Protein AF-A0A2S2N5P5-F1 (afdb_monomer)

Solvent-accessible surface area (backbone atoms only — not comparable to full-atom values): 9567 Å² total; per-residue (Å²): 112,78,65,61,60,55,52,55,63,62,73,63,78,64,84,80,77,78,59,82,90,71,43,83,89,69,61,75,76,77,87,66,79,78,86,70,76,69,93,61,80,72,90,84,69,78,91,78,77,74,71,93,60,75,71,90,58,75,64,91,79,64,66,58,67,73,62,49,54,67,75,32,51,67,59,56,16,39,53,54,41,47,42,34,74,57,40,97,52,58,56,50,78,45,59,41,92,47,68,45,74,55,96,92,41,81,44,57,49,67,43,85,46,73,45,51,44,43,59,61,42,45,33,60,95,80,29,79,66,36,88,59,91,59,35,70,81,64,56,55,90,85,60,71,127

Organism: NCBI:txid1833763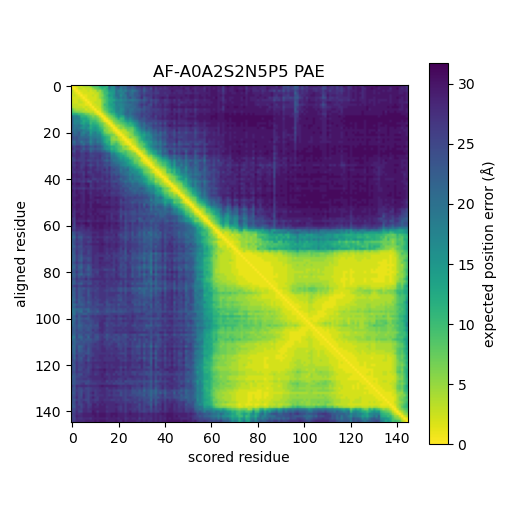

pLDDT: mean 71.92, std 23.3, range [34.62, 97.69]

Foldseek 3Di:
DVVVVVVVVVVVPDDPPPDPCPPPVPPDDPPPPPPCPPPDDPPPDPPPDPPPDPPPDPPPPPDPPVVVCVVCLLVVLLVVLCCLQPNPDQKDWDFACAWDADPNDIDGGRDIDIDGSNVVSQDCVVDPVSNDRDSVVSDDPVNPD

Structure (mmCIF, N/CA/C/O backbone):
data_AF-A0A2S2N5P5-F1
#
_entry.id   AF-A0A2S2N5P5-F1
#
loop_
_atom_site.group_PDB
_atom_site.id
_atom_site.type_symbol
_atom_site.label_atom_id
_atom_site.label_alt_id
_atom_site.label_comp_id
_atom_site.label_asym_id
_atom_site.label_entity_id
_atom_site.label_seq_id
_atom_site.pdbx_PDB_ins_code
_atom_site.Cartn_x
_atom_site.Cartn_y
_atom_site.Cartn_z
_atom_site.occupancy
_atom_site.B_iso_or_equiv
_atom_site.auth_seq_id
_atom_site.auth_comp_id
_atom_site.auth_asym_id
_atom_site.auth_atom_id
_atom_site.pdbx_PDB_model_num
ATOM 1 N N . VAL A 1 1 ? -17.664 25.303 4.246 1.00 48.84 1 VAL A N 1
ATOM 2 C CA . VAL A 1 1 ? -16.790 25.234 5.445 1.00 48.84 1 VAL A CA 1
ATOM 3 C C . VAL A 1 1 ? -15.996 26.524 5.661 1.00 48.84 1 VAL A C 1
ATOM 5 O O . VAL A 1 1 ? -16.231 27.179 6.662 1.00 48.84 1 VAL A O 1
ATOM 8 N N . GLN A 1 2 ? -15.157 26.981 4.718 1.00 34.62 2 GLN A N 1
ATOM 9 C CA . GLN A 1 2 ? -14.393 28.240 4.881 1.00 34.62 2 GLN A CA 1
ATOM 10 C C . GLN A 1 2 ? -15.242 29.529 4.923 1.00 34.62 2 GLN A C 1
ATOM 12 O O . GLN A 1 2 ? -14.814 30.522 5.502 1.00 34.62 2 GLN A O 1
ATOM 17 N N . ARG A 1 3 ? -16.449 29.528 4.335 1.00 46.09 3 ARG A N 1
ATOM 18 C CA . ARG A 1 3 ? -17.384 30.669 4.400 1.00 46.09 3 ARG A CA 1
ATOM 19 C C . ARG A 1 3 ? -18.045 30.816 5.776 1.00 46.09 3 ARG A C 1
ATOM 21 O O . ARG A 1 3 ? -18.055 31.916 6.308 1.00 46.09 3 ARG A O 1
ATOM 28 N N . ALA A 1 4 ? -18.478 29.700 6.368 1.00 43.66 4 ALA A N 1
ATOM 29 C CA . ALA A 1 4 ? -19.117 29.668 7.687 1.00 43.66 4 ALA A CA 1
ATOM 30 C C . ALA A 1 4 ? -18.172 30.161 8.799 1.00 43.66 4 ALA A C 1
ATOM 32 O O . ALA A 1 4 ? -18.563 30.966 9.633 1.00 43.66 4 ALA A O 1
ATOM 33 N N . LEU A 1 5 ? -16.888 29.788 8.731 1.00 43.84 5 LEU A N 1
ATOM 34 C CA . LEU A 1 5 ? -15.867 30.249 9.681 1.00 43.84 5 LEU A CA 1
ATOM 35 C C . LEU A 1 5 ? -15.615 31.769 9.603 1.00 43.84 5 LEU A C 1
ATOM 37 O O . LEU A 1 5 ? -15.224 32.394 10.583 1.00 43.84 5 LEU A O 1
ATOM 41 N N . ARG A 1 6 ? -15.835 32.383 8.434 1.00 50.59 6 ARG A N 1
ATOM 42 C CA . ARG A 1 6 ? -15.615 33.822 8.213 1.00 50.59 6 ARG A CA 1
ATOM 43 C C . ARG A 1 6 ? -16.770 34.685 8.717 1.00 50.59 6 ARG A C 1
ATOM 45 O O . ARG A 1 6 ? -16.544 35.841 9.059 1.00 50.59 6 ARG A O 1
ATOM 52 N N . GLU A 1 7 ? -17.981 34.136 8.741 1.00 51.69 7 GLU A N 1
ATOM 53 C CA . GLU A 1 7 ? -19.181 34.813 9.243 1.00 51.69 7 GLU A CA 1
ATOM 54 C C . GLU A 1 7 ? -19.209 34.825 10.778 1.00 51.69 7 GLU A C 1
ATOM 56 O O . GLU A 1 7 ? -19.474 35.876 11.362 1.00 51.69 7 GLU A O 1
ATOM 6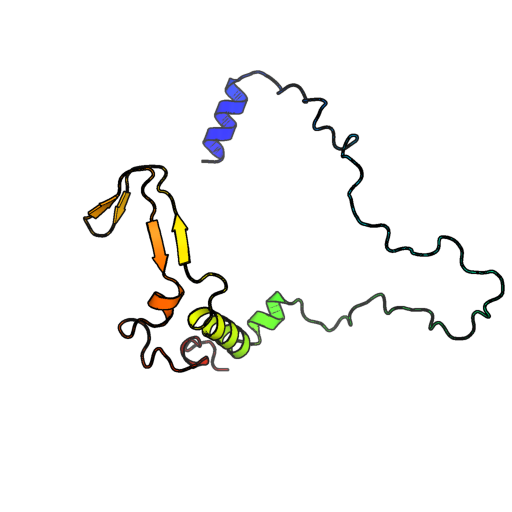1 N N . GLU A 1 8 ? -18.795 33.732 11.432 1.00 47.91 8 GLU A N 1
ATOM 62 C CA . GLU A 1 8 ? -18.653 33.690 12.898 1.00 47.91 8 GLU A CA 1
ATOM 63 C C . GLU A 1 8 ? -17.610 34.689 13.423 1.00 47.91 8 GLU A C 1
ATOM 65 O O . GLU A 1 8 ? -17.849 35.381 14.413 1.00 47.91 8 GLU A O 1
ATOM 70 N N . LEU A 1 9 ? -16.487 34.855 12.714 1.00 49.44 9 LEU A N 1
ATOM 71 C CA . LEU A 1 9 ? -15.441 35.821 13.079 1.00 49.44 9 LEU A CA 1
ATOM 72 C C . LEU A 1 9 ? -15.883 37.288 12.929 1.00 49.44 9 LEU A C 1
ATOM 74 O O . LEU A 1 9 ? -15.322 38.164 13.582 1.00 49.44 9 LEU A O 1
ATOM 78 N N . ARG A 1 10 ? -16.890 37.571 12.090 1.00 51.34 10 ARG A N 1
ATOM 79 C CA . ARG A 1 10 ? -17.446 38.925 11.906 1.00 51.34 10 ARG A CA 1
ATOM 80 C C . ARG A 1 10 ? -18.495 39.269 12.964 1.00 51.34 10 ARG A C 1
ATOM 82 O O . ARG A 1 10 ? -18.595 40.429 13.350 1.00 51.34 10 ARG A O 1
ATOM 89 N N . ALA A 1 11 ? -19.243 38.270 13.433 1.00 48.81 11 ALA A N 1
ATOM 90 C CA . ALA A 1 11 ? -20.250 38.421 14.483 1.00 48.81 11 ALA A CA 1
ATOM 91 C C . ALA A 1 11 ? -19.633 38.621 15.880 1.00 48.81 11 ALA A C 1
ATOM 93 O O . ALA A 1 11 ? -20.251 39.241 16.740 1.00 48.81 11 ALA A O 1
ATOM 94 N N . ALA A 1 12 ? -18.403 38.143 16.098 1.00 48.06 12 ALA A N 1
ATOM 95 C CA . ALA A 1 12 ? -17.737 38.181 17.401 1.00 48.06 12 ALA A CA 1
ATOM 96 C C . ALA A 1 12 ? -17.109 39.538 17.785 1.00 48.06 12 ALA A C 1
ATOM 98 O O . ALA A 1 12 ? -16.592 39.655 18.893 1.00 48.06 12 ALA A O 1
ATOM 99 N N . GLY A 1 13 ? -17.148 40.558 16.914 1.00 46.59 13 GLY A N 1
ATOM 100 C CA . GLY A 1 13 ? -16.882 41.961 17.278 1.00 46.59 13 GLY A CA 1
ATOM 101 C C . GLY A 1 13 ? -15.581 42.251 18.045 1.00 46.59 13 GLY A C 1
ATOM 102 O O . GLY A 1 13 ? -15.531 43.227 18.789 1.00 46.59 13 GLY A O 1
ATOM 103 N N . GLY A 1 14 ? -14.540 41.428 17.904 1.00 35.12 14 GLY A N 1
ATOM 104 C CA . GLY A 1 14 ? -13.334 41.541 18.718 1.00 35.12 14 GLY A CA 1
ATOM 105 C C . GLY A 1 14 ? -12.101 41.042 17.983 1.00 35.12 14 GLY A C 1
ATOM 106 O O . GLY A 1 14 ? -12.005 39.866 17.640 1.00 35.12 14 GLY A O 1
ATOM 107 N N . ASP A 1 15 ? -11.149 41.948 17.767 1.00 45.19 15 ASP A N 1
ATOM 108 C CA . ASP A 1 15 ? -9.789 41.612 17.354 1.00 45.19 15 ASP A CA 1
ATOM 109 C C . ASP A 1 15 ? -9.173 40.676 18.413 1.00 45.19 15 ASP A C 1
ATOM 111 O O . ASP A 1 15 ? -9.117 41.050 19.594 1.00 45.19 15 ASP A O 1
ATOM 115 N N . PRO A 1 16 ? -8.717 39.461 18.061 1.00 47.03 16 PRO A N 1
ATOM 116 C CA . PRO A 1 16 ? -8.064 38.596 19.027 1.00 47.03 16 PRO A CA 1
ATOM 117 C C . PRO A 1 16 ? -6.739 39.248 19.431 1.00 47.03 16 PRO A C 1
ATOM 119 O O . PRO A 1 16 ? -5.802 39.342 18.636 1.00 47.03 16 PRO A O 1
ATOM 122 N N . LYS A 1 17 ? -6.674 39.735 20.677 1.00 46.53 17 LYS A N 1
ATOM 123 C CA . LYS A 1 17 ? -5.459 40.283 21.289 1.00 46.53 17 LYS A CA 1
ATOM 124 C C . LYS A 1 17 ? -4.280 39.351 20.999 1.00 46.53 17 LYS A C 1
ATOM 126 O O . LYS A 1 17 ? -4.295 38.181 21.372 1.00 46.53 17 LYS A O 1
ATOM 131 N N . ARG A 1 18 ? -3.272 39.905 20.320 1.00 43.59 18 ARG A N 1
ATOM 132 C CA . ARG A 1 18 ? -1.991 39.267 20.002 1.00 43.59 18 ARG A CA 1
ATOM 133 C C . ARG A 1 18 ? -1.383 38.695 21.280 1.00 43.59 18 ARG A C 1
ATOM 135 O O . ARG A 1 18 ? -1.029 39.451 22.181 1.00 43.59 18 ARG A O 1
ATOM 142 N N . ASP A 1 19 ? -1.274 37.377 21.347 1.00 45.41 19 ASP A N 1
ATOM 143 C CA . ASP A 1 19 ? -0.646 36.690 22.468 1.00 45.41 19 ASP A CA 1
ATOM 144 C C . ASP A 1 19 ? 0.879 36.941 22.406 1.00 45.41 19 ASP A C 1
ATOM 146 O O . ASP A 1 19 ? 1.520 36.530 21.432 1.00 45.41 19 ASP A O 1
ATOM 150 N N . PRO A 1 20 ? 1.494 37.645 23.380 1.00 47.59 20 PRO A N 1
ATOM 151 C CA . PRO A 1 20 ? 2.901 38.065 23.311 1.00 47.59 20 PRO A CA 1
ATOM 152 C C . PRO A 1 20 ? 3.899 36.896 23.271 1.00 47.59 20 PRO A C 1
ATOM 154 O O . PRO A 1 20 ? 5.074 37.091 22.962 1.00 47.59 20 PRO A O 1
ATOM 157 N N . LYS A 1 21 ? 3.442 35.669 23.545 1.00 46.47 21 LYS A N 1
ATOM 158 C CA . LYS A 1 21 ? 4.246 34.443 23.451 1.00 46.47 21 LYS A CA 1
ATOM 159 C C . LYS A 1 21 ? 4.451 33.934 22.019 1.00 46.47 21 LYS A C 1
ATOM 161 O O . LYS A 1 21 ? 5.302 33.077 21.823 1.00 46.47 21 LYS A O 1
ATOM 166 N N . ASN A 1 22 ? 3.706 34.451 21.039 1.00 44.03 22 ASN A N 1
ATOM 167 C CA . ASN A 1 22 ? 3.748 34.003 19.640 1.00 44.03 22 ASN A CA 1
ATOM 168 C C . ASN A 1 22 ? 4.226 35.099 18.666 1.00 44.03 22 ASN A C 1
ATOM 170 O O . ASN A 1 22 ? 3.989 35.012 17.459 1.00 44.03 22 ASN A O 1
ATOM 174 N N . ASP A 1 23 ? 4.887 36.147 19.171 1.00 48.72 23 ASP A N 1
ATOM 175 C CA . ASP A 1 23 ? 5.509 37.162 18.318 1.00 48.72 23 ASP A CA 1
ATOM 176 C C . ASP A 1 23 ? 6.698 36.530 17.560 1.00 48.72 23 ASP A C 1
ATOM 178 O O . ASP A 1 23 ? 7.601 35.992 18.207 1.00 48.72 23 ASP A O 1
ATOM 182 N N . PRO A 1 24 ? 6.751 36.585 16.213 1.00 46.34 24 PRO A N 1
ATOM 183 C CA . PRO A 1 24 ? 7.865 36.041 15.430 1.00 46.34 24 PRO A CA 1
ATOM 184 C C . PRO A 1 24 ? 9.232 36.636 15.803 1.00 46.34 24 PRO A C 1
ATOM 186 O O . PRO A 1 24 ? 10.260 36.057 15.460 1.00 46.34 24 PRO A O 1
ATOM 189 N N . LYS A 1 25 ? 9.266 37.761 16.530 1.00 46.69 25 LYS A N 1
ATOM 190 C CA . LYS A 1 25 ? 10.498 38.347 17.082 1.00 46.69 25 LYS A CA 1
ATOM 191 C C . LYS A 1 25 ? 11.053 37.611 18.310 1.00 46.69 25 LYS A C 1
ATOM 193 O O . LYS A 1 25 ? 12.211 37.821 18.647 1.00 46.69 25 LYS A O 1
ATOM 198 N N . ASN A 1 26 ? 10.251 36.762 18.954 1.00 43.22 26 ASN A N 1
ATOM 199 C CA . ASN A 1 26 ? 10.600 35.997 20.157 1.00 43.22 26 ASN A CA 1
ATOM 200 C C . ASN A 1 26 ? 10.791 34.495 19.884 1.00 43.22 26 ASN A C 1
ATOM 202 O O . ASN A 1 26 ? 10.807 33.696 20.822 1.00 43.22 26 ASN A O 1
ATOM 206 N N . ALA A 1 27 ? 10.943 34.088 18.619 1.00 43.91 27 ALA A N 1
ATOM 207 C CA . ALA A 1 27 ? 11.249 32.701 18.292 1.00 43.91 27 ALA A CA 1
ATOM 208 C C . ALA A 1 27 ? 12.572 32.281 18.974 1.00 43.91 27 ALA A C 1
ATOM 210 O O . ALA A 1 27 ? 13.599 32.930 18.748 1.00 43.91 27 ALA A O 1
ATOM 211 N N . PRO A 1 28 ? 12.581 31.219 19.807 1.00 42.12 28 PRO A N 1
ATOM 212 C CA . PRO A 1 28 ? 13.818 30.702 20.368 1.00 42.12 28 PRO A CA 1
ATOM 213 C C . PRO A 1 28 ? 14.718 30.275 19.211 1.00 42.12 28 PRO A C 1
ATOM 215 O O . PRO A 1 28 ? 14.281 29.563 18.306 1.00 42.12 28 PRO A O 1
ATOM 218 N N . ASN A 1 29 ? 15.949 30.787 19.250 1.00 45.56 29 ASN A N 1
ATOM 219 C CA . ASN A 1 29 ? 17.023 30.587 18.286 1.00 45.56 29 ASN A CA 1
ATOM 220 C C . ASN A 1 29 ? 16.916 29.199 17.636 1.00 45.56 29 ASN A C 1
ATOM 222 O O . ASN A 1 29 ? 17.020 28.185 18.330 1.00 45.56 29 ASN A O 1
ATOM 226 N N . SER A 1 30 ? 16.638 29.161 16.329 1.00 46.81 30 SER A N 1
ATOM 227 C CA . SER A 1 30 ? 16.509 27.924 15.565 1.00 46.81 30 SER A CA 1
ATOM 228 C C . SER A 1 30 ? 17.729 27.063 15.856 1.00 46.81 30 SER A C 1
ATOM 230 O O . SER A 1 30 ? 18.847 27.463 15.529 1.00 46.81 30 SER A O 1
ATOM 232 N N . GLY A 1 31 ? 17.513 25.918 16.504 1.00 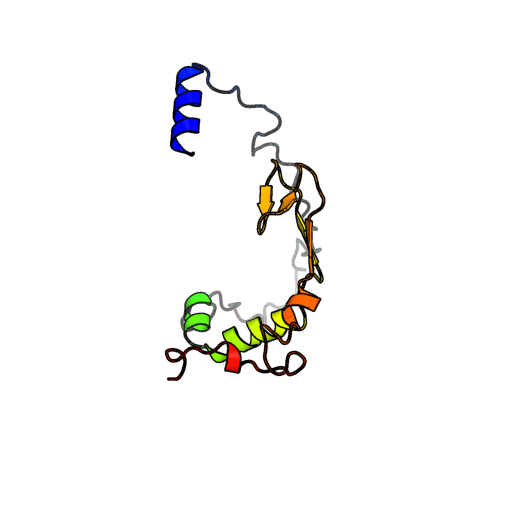38.47 31 GLY A N 1
ATOM 233 C CA . GLY A 1 31 ? 18.534 24.941 16.863 1.00 38.47 31 GLY A CA 1
ATOM 234 C C . GLY A 1 31 ? 19.102 24.235 15.638 1.00 38.47 31 GLY A C 1
ATOM 235 O O . GLY A 1 31 ? 19.096 23.014 15.580 1.00 38.47 31 GLY A O 1
ATOM 236 N N . VAL A 1 32 ? 19.555 25.001 14.648 1.00 47.00 32 VAL A N 1
ATOM 237 C CA . VAL A 1 32 ? 20.453 24.539 13.603 1.00 47.00 32 VAL A CA 1
ATOM 238 C C . VAL A 1 32 ? 21.808 24.411 14.295 1.00 47.00 32 VAL A C 1
ATOM 240 O O . VAL A 1 32 ? 22.336 25.427 14.760 1.00 47.00 32 VAL A O 1
ATOM 243 N N . PRO A 1 33 ? 22.368 23.198 14.446 1.00 37.72 33 PRO A N 1
ATOM 244 C CA . PRO A 1 33 ? 23.731 23.059 14.930 1.00 37.72 33 PRO A CA 1
ATOM 245 C C . PRO A 1 33 ? 24.650 23.978 14.122 1.00 37.72 33 PRO A C 1
ATOM 247 O O . PRO A 1 33 ? 24.527 24.100 12.909 1.00 37.72 33 PRO A O 1
ATOM 250 N N . ASN A 1 34 ? 25.559 24.688 14.775 1.00 48.00 34 ASN A N 1
ATOM 251 C CA . ASN A 1 34 ? 26.602 25.395 14.049 1.00 48.00 34 ASN A CA 1
ATOM 252 C C . ASN A 1 34 ? 27.635 24.334 13.642 1.00 48.00 34 ASN A C 1
ATOM 254 O O . ASN A 1 34 ? 28.381 23.880 14.505 1.00 48.00 34 ASN A O 1
ATOM 258 N N . TRP A 1 35 ? 27.663 23.913 12.369 1.00 35.62 35 TRP A N 1
ATOM 259 C CA . TRP A 1 35 ? 28.553 22.860 11.824 1.00 35.62 35 TRP A CA 1
ATOM 260 C C . TRP A 1 35 ? 30.055 23.219 11.837 1.00 35.62 35 TRP A C 1
ATOM 262 O O . TRP A 1 35 ? 30.827 22.740 11.015 1.00 35.62 35 TRP A O 1
ATOM 272 N N . GLY A 1 36 ? 30.500 24.063 12.769 1.00 43.62 36 GLY A N 1
ATOM 273 C CA . GLY A 1 36 ? 31.911 24.376 12.950 1.00 43.62 36 GLY A CA 1
ATOM 274 C C . GLY A 1 36 ? 32.545 25.030 11.727 1.00 43.62 36 GLY A C 1
ATOM 275 O O . GLY A 1 36 ? 33.738 24.846 11.519 1.00 43.62 36 GLY A O 1
ATOM 276 N N . VAL A 1 37 ? 31.783 25.790 10.925 1.00 48.72 37 VAL A N 1
ATOM 277 C CA . VAL A 1 37 ? 32.384 26.594 9.854 1.00 48.72 37 VAL A CA 1
ATOM 278 C C . VAL A 1 37 ? 33.325 27.595 10.531 1.00 48.72 37 VAL A C 1
ATOM 280 O O . VAL A 1 37 ? 32.852 28.430 11.316 1.00 48.72 37 VAL A O 1
ATOM 283 N N . PRO A 1 38 ? 34.649 27.505 10.316 1.00 48.44 38 PRO A N 1
ATOM 284 C CA . PRO A 1 38 ? 35.583 28.390 10.986 1.00 48.44 38 PRO A CA 1
ATOM 285 C C . PRO A 1 38 ? 35.276 29.829 10.564 1.00 48.44 38 PRO A C 1
ATOM 287 O O . PRO A 1 38 ? 35.266 30.159 9.381 1.00 48.44 38 PRO A O 1
ATOM 290 N N . LYS A 1 39 ? 35.008 30.706 11.541 1.00 52.28 39 LYS A N 1
ATOM 291 C CA . LYS A 1 39 ? 34.683 32.125 11.291 1.00 52.28 39 LYS A CA 1
ATOM 292 C C . LYS A 1 39 ? 35.858 32.923 10.706 1.00 52.28 39 LYS A C 1
ATOM 294 O O . LYS A 1 39 ? 35.666 34.058 10.284 1.00 52.28 39 LYS A O 1
ATOM 299 N N . ARG A 1 40 ? 37.066 32.352 10.703 1.00 46.78 40 ARG A N 1
ATOM 300 C CA . ARG A 1 40 ? 38.280 32.929 10.122 1.00 46.78 40 ARG A CA 1
ATOM 301 C C . ARG A 1 40 ? 38.934 31.904 9.212 1.00 46.78 40 ARG A C 1
ATOM 303 O O . ARG A 1 40 ? 39.274 30.811 9.657 1.00 46.78 40 ARG A O 1
ATOM 310 N N . VAL A 1 41 ? 39.131 32.296 7.959 1.00 51.91 41 VAL A N 1
ATOM 311 C CA . VAL A 1 41 ? 40.097 31.645 7.075 1.00 51.91 41 VAL A CA 1
ATOM 312 C C . VAL A 1 41 ? 41.486 31.914 7.674 1.00 51.91 41 VAL A C 1
ATOM 314 O O . VAL A 1 41 ? 41.751 33.067 8.025 1.00 51.91 41 VAL A O 1
ATOM 317 N N . PRO A 1 42 ? 42.346 30.902 7.876 1.00 49.94 42 PRO A N 1
ATOM 318 C CA . PRO A 1 42 ? 43.703 31.137 8.355 1.00 49.94 42 PRO A CA 1
ATOM 319 C C . PRO A 1 42 ? 44.457 32.029 7.358 1.00 49.94 42 PRO A C 1
ATOM 321 O O . PRO A 1 42 ? 44.481 31.752 6.158 1.00 49.94 42 PRO A O 1
ATOM 324 N N . GLU A 1 43 ? 45.032 33.128 7.849 1.00 47.75 43 GLU A N 1
ATOM 325 C CA . GLU A 1 43 ? 45.846 34.036 7.038 1.00 47.75 43 GLU A CA 1
ATOM 326 C C . GLU A 1 43 ? 47.097 33.290 6.556 1.00 47.75 43 GLU A C 1
ATOM 328 O O . GLU A 1 43 ? 47.877 32.793 7.366 1.00 47.75 43 GLU A O 1
ATOM 333 N N . GLY A 1 44 ? 47.262 33.181 5.234 1.00 51.91 44 GLY A N 1
ATOM 334 C CA . GLY A 1 44 ? 48.445 32.576 4.612 1.00 51.91 44 GLY A CA 1
ATOM 335 C C . GLY A 1 44 ? 48.193 31.366 3.712 1.00 51.91 44 GLY A C 1
ATOM 336 O O . GLY A 1 44 ? 49.156 30.830 3.174 1.00 51.91 44 GLY A O 1
ATOM 337 N N . VAL A 1 45 ? 46.944 30.935 3.497 1.00 49.69 45 VAL A N 1
ATOM 338 C CA . VAL A 1 45 ? 46.659 29.925 2.461 1.00 49.69 45 VAL A CA 1
ATOM 339 C C . VAL A 1 45 ? 46.677 30.610 1.087 1.00 49.69 45 VAL A C 1
ATOM 341 O O . VAL A 1 45 ? 45.888 31.537 0.880 1.00 49.69 45 VAL A O 1
ATOM 344 N N . PRO A 1 46 ? 47.549 30.205 0.144 1.00 46.59 46 PRO A N 1
ATOM 345 C CA . PRO A 1 46 ? 47.534 30.748 -1.209 1.00 46.59 46 PRO A CA 1
ATOM 346 C C . PRO A 1 46 ? 46.173 30.474 -1.857 1.00 46.59 46 PRO A C 1
ATOM 348 O O . PRO A 1 46 ? 45.714 29.334 -1.890 1.00 46.59 46 PRO A O 1
ATOM 351 N N . ASN A 1 47 ? 45.528 31.518 -2.382 1.00 45.97 47 ASN A N 1
ATOM 352 C CA . ASN A 1 47 ? 44.262 31.448 -3.125 1.00 45.97 47 ASN A CA 1
ATOM 353 C C . ASN A 1 47 ? 44.465 30.861 -4.539 1.00 45.97 47 ASN A C 1
ATOM 355 O O . ASN A 1 47 ? 43.921 31.355 -5.523 1.00 45.97 47 ASN A O 1
ATOM 359 N N . GLU A 1 48 ? 45.279 29.819 -4.664 1.00 49.94 48 GLU A N 1
ATOM 360 C CA . GLU A 1 48 ? 45.545 29.167 -5.938 1.00 49.94 48 GLU A CA 1
ATOM 361 C C . GLU A 1 48 ? 44.741 27.874 -6.009 1.00 49.94 48 GLU A C 1
ATOM 363 O O . GLU A 1 48 ? 45.113 26.845 -5.454 1.00 49.94 48 GLU A O 1
ATOM 368 N N . GLY A 1 49 ? 43.593 27.948 -6.686 1.00 47.56 49 GLY A N 1
ATOM 369 C CA . GLY A 1 49 ? 42.893 26.753 -7.155 1.00 47.56 49 GLY A CA 1
ATOM 370 C C . GLY A 1 49 ? 41.500 26.492 -6.592 1.00 47.56 49 GLY A C 1
ATOM 371 O O . GLY A 1 49 ? 40.968 25.417 -6.852 1.00 47.56 49 GLY A O 1
ATOM 372 N N . VAL A 1 50 ? 40.853 27.435 -5.896 1.00 44.88 50 VAL A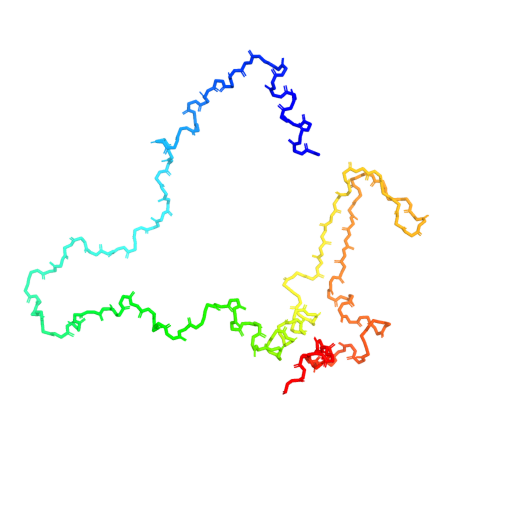 N 1
ATOM 373 C CA . VAL A 1 50 ? 39.388 27.359 -5.764 1.00 44.88 50 VAL A CA 1
ATOM 374 C C . VAL A 1 50 ? 38.803 27.887 -7.075 1.00 44.88 50 VAL A C 1
ATOM 376 O O . VAL A 1 50 ? 38.900 29.092 -7.318 1.00 44.88 50 VAL A O 1
ATOM 379 N N . PRO A 1 51 ? 38.234 27.043 -7.958 1.00 48.31 51 PRO A N 1
ATOM 380 C CA . PRO A 1 51 ? 37.534 27.551 -9.126 1.00 48.31 51 PRO A CA 1
ATOM 381 C C . PRO A 1 51 ? 36.461 28.529 -8.641 1.00 48.31 51 PRO A C 1
ATOM 383 O O . PRO A 1 51 ? 35.579 28.172 -7.857 1.00 48.31 51 PRO A O 1
ATOM 386 N N . ASN A 1 52 ? 36.589 29.790 -9.059 1.00 42.84 52 ASN A N 1
ATOM 387 C CA . ASN A 1 52 ? 35.631 30.850 -8.777 1.00 42.84 52 ASN A CA 1
ATOM 388 C C . ASN A 1 52 ? 34.282 30.465 -9.385 1.00 42.84 52 ASN A C 1
ATOM 390 O O . ASN A 1 52 ? 34.000 30.738 -10.548 1.00 42.84 52 ASN A O 1
ATOM 394 N N . GLY A 1 53 ? 33.464 29.792 -8.588 1.00 46.81 53 GLY A N 1
ATOM 395 C CA . GLY A 1 53 ? 32.161 29.313 -8.998 1.00 46.81 53 GLY A CA 1
ATOM 396 C C . GLY A 1 53 ? 31.951 27.878 -8.562 1.00 46.81 53 GLY A C 1
ATOM 397 O O . GLY A 1 53 ? 32.107 26.952 -9.349 1.00 46.81 53 GLY A O 1
ATOM 398 N N . VAL A 1 54 ? 31.411 27.701 -7.354 1.00 47.69 54 VAL A N 1
ATOM 399 C CA . VAL A 1 54 ? 30.308 26.739 -7.264 1.00 47.69 54 VAL A CA 1
ATOM 400 C C . VAL A 1 54 ? 29.339 27.169 -8.368 1.00 47.69 54 VAL A C 1
ATOM 402 O O . VAL A 1 54 ? 28.942 28.342 -8.348 1.00 47.69 54 VAL A O 1
ATOM 405 N N . PRO A 1 55 ? 29.016 26.330 -9.368 1.00 46.38 55 PRO A N 1
ATOM 406 C CA . PRO A 1 55 ? 28.034 26.711 -10.365 1.00 46.38 55 PRO A CA 1
ATOM 407 C C . PRO A 1 55 ? 26.750 27.074 -9.616 1.00 46.38 55 PRO A C 1
ATOM 409 O O . PRO A 1 55 ? 26.049 26.217 -9.089 1.00 46.38 55 PRO A O 1
ATOM 412 N N . LYS A 1 56 ? 26.462 28.380 -9.518 1.00 52.16 56 LYS A N 1
ATOM 413 C CA . LYS A 1 56 ? 25.261 28.918 -8.856 1.00 52.16 56 LYS A CA 1
ATOM 414 C C . LYS A 1 56 ? 23.978 28.500 -9.574 1.00 52.16 56 LYS A C 1
ATOM 416 O O . LYS A 1 56 ? 22.886 28.720 -9.063 1.00 52.16 56 LYS A O 1
ATOM 421 N N . ARG A 1 57 ? 24.111 27.916 -10.763 1.00 48.31 57 ARG A N 1
ATOM 422 C CA . ARG A 1 57 ? 23.034 27.343 -11.548 1.00 48.31 57 ARG A CA 1
ATOM 423 C C . ARG A 1 57 ? 23.231 25.839 -11.623 1.00 48.31 57 ARG A C 1
ATOM 425 O O . ARG A 1 57 ? 24.179 25.360 -12.240 1.00 48.31 57 ARG A O 1
ATOM 432 N N . VAL A 1 58 ? 22.272 25.115 -11.047 1.00 54.78 58 VAL A N 1
ATOM 433 C CA . VAL A 1 58 ? 21.850 23.828 -11.610 1.00 54.78 58 VAL A CA 1
ATOM 434 C C . VAL A 1 58 ? 21.679 24.066 -13.118 1.00 54.78 58 VAL A C 1
ATOM 436 O O . VAL A 1 58 ? 21.089 25.093 -13.465 1.00 54.78 58 VAL A O 1
ATOM 439 N N . PRO A 1 59 ? 22.247 23.233 -14.009 1.00 53.88 59 PRO A N 1
ATOM 440 C CA . PRO A 1 59 ? 22.182 23.477 -15.446 1.00 53.88 59 PRO A CA 1
ATOM 441 C C . PRO A 1 59 ? 20.746 23.816 -15.863 1.00 53.88 59 PRO A C 1
ATOM 443 O O . PRO A 1 59 ? 19.823 23.073 -15.539 1.00 53.88 59 PRO A O 1
ATOM 446 N N . GLU A 1 60 ? 20.573 24.939 -16.573 1.00 50.16 60 GLU A N 1
ATOM 447 C CA . GLU A 1 60 ? 19.282 25.517 -17.014 1.00 50.16 60 GLU A CA 1
ATOM 448 C C . GLU A 1 60 ? 18.405 24.520 -17.804 1.00 50.16 60 GLU A C 1
ATOM 450 O O . GLU A 1 60 ? 17.225 24.754 -18.033 1.00 50.16 60 GLU A O 1
ATOM 455 N N . ALA A 1 61 ? 18.986 23.394 -18.227 1.00 56.06 61 ALA A N 1
ATOM 456 C CA . ALA A 1 61 ? 18.330 22.316 -18.957 1.00 56.06 61 ALA A CA 1
ATOM 457 C C . ALA A 1 61 ? 17.690 21.236 -18.060 1.00 56.06 61 ALA A C 1
ATOM 459 O O . ALA A 1 61 ? 17.075 20.302 -18.578 1.00 56.06 61 ALA A O 1
ATOM 460 N N . ALA A 1 62 ? 17.822 21.320 -16.732 1.00 65.19 62 ALA A N 1
ATOM 461 C CA . ALA A 1 62 ? 17.109 20.423 -15.833 1.00 65.19 62 ALA A CA 1
ATOM 462 C C . ALA A 1 62 ? 15.628 20.817 -15.821 1.00 65.19 62 ALA A C 1
ATOM 464 O O . ALA A 1 62 ? 15.227 21.742 -15.114 1.00 65.19 62 ALA A O 1
ATOM 465 N N . ARG A 1 63 ? 14.813 20.115 -16.622 1.00 65.75 63 ARG A N 1
ATOM 466 C CA . ARG A 1 63 ? 13.352 20.235 -16.546 1.00 65.75 63 ARG A CA 1
ATOM 467 C C . ARG A 1 63 ? 12.926 20.123 -15.079 1.00 65.75 63 ARG A C 1
ATOM 469 O O . ARG A 1 63 ? 13.446 19.250 -14.372 1.00 65.75 63 ARG A O 1
ATOM 476 N N . PRO A 1 64 ? 12.007 20.975 -14.603 1.00 79.75 64 PRO A N 1
ATOM 477 C CA . PRO A 1 64 ? 11.540 20.896 -13.230 1.00 79.75 64 PRO A CA 1
ATOM 478 C C . PRO A 1 64 ? 10.993 19.489 -12.958 1.00 79.75 64 PRO A C 1
ATOM 480 O O . PRO A 1 64 ? 10.317 18.891 -13.796 1.00 79.75 64 PRO A O 1
ATOM 483 N N . LEU A 1 65 ? 11.308 18.946 -11.778 1.00 77.62 65 LEU A N 1
ATOM 484 C CA . LEU A 1 65 ? 11.023 17.554 -11.404 1.00 77.62 65 LEU A CA 1
ATOM 485 C C . LEU A 1 65 ? 9.590 17.079 -11.744 1.00 77.62 65 LEU A C 1
ATOM 487 O O . LEU A 1 65 ? 9.458 15.957 -12.232 1.00 77.62 65 LEU A O 1
ATOM 491 N N . PRO A 1 66 ? 8.521 17.882 -11.563 1.00 76.62 66 PRO A N 1
ATOM 492 C CA . PRO A 1 66 ? 7.171 17.477 -11.957 1.00 76.62 66 PRO A CA 1
ATOM 493 C C . PRO A 1 66 ? 7.021 17.162 -13.454 1.00 76.62 66 PRO A C 1
ATOM 495 O O . PRO A 1 66 ? 6.358 16.189 -13.806 1.00 76.62 66 PRO A O 1
ATOM 498 N N . GLU A 1 67 ? 7.659 17.939 -14.331 1.00 77.06 67 GLU A N 1
ATOM 499 C CA . GLU A 1 67 ? 7.623 17.726 -15.784 1.00 77.06 67 GLU A CA 1
ATOM 500 C C . GLU A 1 67 ? 8.416 16.477 -16.184 1.00 77.06 67 GLU A C 1
ATOM 502 O O . GLU A 1 67 ? 7.988 15.709 -17.045 1.00 77.06 67 GLU A O 1
ATOM 507 N N . LEU A 1 68 ? 9.545 16.226 -15.514 1.00 79.06 68 LEU A N 1
ATOM 508 C CA . LEU A 1 68 ? 10.346 15.021 -15.727 1.00 79.06 68 LEU A CA 1
ATOM 509 C C . LEU A 1 68 ? 9.590 13.749 -15.311 1.00 79.06 68 LEU A C 1
ATOM 511 O O . LEU A 1 68 ? 9.628 12.748 -16.021 1.00 79.06 68 LEU A O 1
ATOM 515 N N . LEU A 1 69 ? 8.866 13.789 -14.189 1.00 74.69 69 LEU A N 1
ATOM 516 C CA . LEU A 1 69 ? 8.039 12.668 -13.729 1.00 74.69 69 LEU A CA 1
ATOM 517 C C . LEU A 1 69 ? 6.832 12.407 -14.641 1.00 74.69 69 LEU A C 1
ATOM 519 O O . LEU A 1 69 ? 6.374 11.269 -14.721 1.00 74.69 69 LEU A O 1
ATOM 523 N N . GLY A 1 70 ? 6.329 13.436 -15.330 1.00 77.50 70 GLY A N 1
ATOM 524 C CA . GLY A 1 70 ? 5.336 13.278 -16.394 1.00 77.50 70 GLY A CA 1
ATOM 525 C C . GLY A 1 70 ? 5.901 12.571 -17.629 1.00 77.50 70 GLY A C 1
ATOM 526 O O . GLY A 1 70 ? 5.205 11.776 -18.247 1.00 77.50 70 GLY A O 1
ATOM 527 N N . ALA A 1 71 ? 7.175 12.807 -17.948 1.00 81.31 71 ALA A N 1
ATOM 528 C CA . ALA A 1 71 ? 7.850 12.217 -19.104 1.00 81.31 71 ALA A CA 1
ATOM 529 C C . ALA A 1 71 ? 8.394 10.791 -18.872 1.00 81.31 71 ALA A C 1
ATOM 531 O O . ALA A 1 71 ? 8.862 10.162 -19.817 1.00 81.31 71 ALA A O 1
ATOM 532 N N . LEU A 1 72 ? 8.363 10.278 -17.635 1.00 88.94 72 LEU A N 1
ATOM 533 C CA . LEU A 1 72 ? 8.915 8.967 -17.265 1.00 88.94 72 LEU A CA 1
ATOM 534 C C . LEU A 1 72 ? 7.831 8.055 -16.660 1.00 88.94 72 LEU A C 1
ATOM 536 O O . LEU A 1 72 ? 7.864 7.756 -15.458 1.00 88.94 72 LEU A O 1
ATOM 540 N N . PRO A 1 73 ? 6.870 7.576 -17.471 1.00 89.06 73 PRO A N 1
ATOM 541 C CA . PRO A 1 73 ? 5.740 6.787 -16.982 1.00 89.06 73 PRO A CA 1
ATOM 542 C C . PRO A 1 73 ? 6.189 5.487 -16.304 1.00 89.06 73 PRO A C 1
ATOM 544 O O . PRO A 1 73 ? 5.689 5.139 -15.232 1.00 89.06 73 PRO A O 1
ATOM 547 N N . LEU A 1 74 ? 7.213 4.820 -16.850 1.00 91.38 74 LEU A N 1
ATOM 548 C CA . LEU A 1 74 ? 7.755 3.591 -16.270 1.00 91.38 74 LEU A CA 1
ATOM 549 C C . LEU A 1 74 ? 8.395 3.816 -14.892 1.00 91.38 74 LEU A C 1
ATOM 551 O O . LEU A 1 74 ? 8.247 2.981 -14.004 1.00 91.38 74 LEU A O 1
ATOM 555 N N . LEU A 1 75 ? 9.061 4.953 -14.673 1.00 92.25 75 LEU A N 1
ATOM 556 C CA . LEU A 1 75 ? 9.635 5.279 -13.365 1.00 92.25 75 LEU A CA 1
ATOM 557 C C . LEU A 1 75 ? 8.530 5.472 -12.322 1.00 92.25 75 LEU A C 1
ATOM 559 O O . LEU A 1 75 ? 8.593 4.920 -11.224 1.00 92.25 75 LEU A O 1
ATOM 563 N N . LYS A 1 76 ? 7.480 6.216 -12.681 1.00 91.25 76 LYS A N 1
ATOM 564 C CA . LYS A 1 76 ? 6.305 6.413 -11.823 1.00 91.25 76 LYS A CA 1
ATOM 565 C C . LYS A 1 76 ? 5.626 5.081 -11.497 1.00 91.25 76 LYS A C 1
ATOM 567 O O . LYS A 1 76 ? 5.227 4.856 -10.354 1.00 91.25 76 LYS A O 1
ATOM 572 N N . ALA A 1 77 ? 5.522 4.200 -12.485 1.00 94.06 77 ALA A N 1
ATOM 573 C CA . ALA A 1 77 ? 4.983 2.858 -12.335 1.00 94.06 77 ALA A CA 1
ATOM 574 C C . ALA A 1 77 ? 5.841 1.978 -11.410 1.00 94.06 77 ALA A C 1
ATOM 576 O O . ALA A 1 77 ? 5.306 1.339 -10.507 1.00 94.06 77 ALA A O 1
ATOM 577 N N . ALA A 1 78 ? 7.167 2.011 -11.557 1.00 95.38 78 ALA A N 1
ATOM 578 C CA . ALA A 1 78 ? 8.100 1.284 -10.697 1.00 95.38 78 ALA A CA 1
ATOM 579 C C . ALA A 1 78 ? 8.027 1.750 -9.233 1.00 95.38 78 ALA A C 1
ATOM 581 O O . ALA A 1 78 ? 8.010 0.926 -8.317 1.00 95.38 78 ALA A O 1
ATOM 582 N N . ILE A 1 79 ? 7.905 3.061 -8.996 1.00 94.50 79 ILE A N 1
ATOM 583 C CA . ILE A 1 79 ? 7.736 3.618 -7.644 1.00 94.50 79 ILE A CA 1
ATOM 584 C C . ILE A 1 79 ? 6.427 3.122 -7.019 1.00 94.50 79 ILE A C 1
ATOM 586 O O . ILE A 1 79 ? 6.429 2.644 -5.884 1.00 94.50 79 ILE A O 1
ATOM 590 N N . LYS A 1 80 ? 5.310 3.191 -7.757 1.00 94.38 80 LYS A N 1
ATOM 591 C CA . LYS A 1 80 ? 4.017 2.661 -7.292 1.00 94.38 80 LYS A CA 1
ATOM 592 C C . LYS A 1 80 ? 4.103 1.172 -6.974 1.00 94.38 80 LYS A C 1
ATOM 594 O O . LYS A 1 80 ? 3.584 0.739 -5.948 1.00 94.38 80 LYS A O 1
ATOM 599 N N . GLU A 1 81 ? 4.781 0.407 -7.825 1.00 97.06 81 GLU A N 1
ATOM 600 C CA . GLU A 1 81 ? 4.894 -1.034 -7.642 1.00 97.06 81 GLU A CA 1
ATOM 601 C C . GLU A 1 81 ? 5.741 -1.418 -6.437 1.00 97.06 81 GLU A C 1
ATOM 603 O O . GLU A 1 81 ? 5.367 -2.294 -5.656 1.00 97.06 81 GLU A O 1
ATOM 608 N N . THR A 1 82 ? 6.839 -0.696 -6.237 1.00 96.94 82 THR A N 1
ATOM 609 C CA . THR A 1 82 ? 7.682 -0.848 -5.055 1.00 96.94 82 THR A CA 1
ATOM 610 C C . THR A 1 82 ? 6.878 -0.571 -3.791 1.00 96.94 82 THR A C 1
ATOM 612 O O . THR A 1 82 ? 6.901 -1.377 -2.868 1.00 96.94 82 THR A O 1
ATOM 615 N N . LEU A 1 83 ? 6.101 0.516 -3.763 1.00 96.12 83 LEU A N 1
ATOM 616 C CA . LEU A 1 83 ? 5.288 0.880 -2.600 1.00 96.12 83 LEU A CA 1
ATOM 617 C C . LEU A 1 83 ? 4.106 -0.068 -2.352 1.00 96.12 83 LEU A C 1
ATOM 619 O O . LEU A 1 83 ? 3.657 -0.176 -1.213 1.00 96.12 83 LEU A O 1
ATOM 623 N N . ARG A 1 84 ? 3.605 -0.770 -3.377 1.00 96.75 84 ARG A N 1
ATOM 624 C CA . ARG A 1 84 ? 2.586 -1.818 -3.204 1.00 96.75 84 ARG A CA 1
ATOM 625 C C . ARG A 1 84 ? 3.151 -3.018 -2.441 1.00 96.75 84 ARG A C 1
ATOM 627 O O . ARG A 1 84 ? 2.509 -3.501 -1.511 1.00 96.75 84 ARG A O 1
ATOM 634 N N . LEU A 1 85 ? 4.328 -3.507 -2.839 1.00 96.38 85 LEU A N 1
ATOM 635 C CA . LEU A 1 85 ? 4.961 -4.676 -2.213 1.00 96.38 85 LEU A CA 1
ATOM 636 C C . LEU A 1 85 ? 5.661 -4.334 -0.895 1.00 96.38 85 LEU A C 1
ATOM 638 O O . LEU A 1 85 ? 5.642 -5.145 0.034 1.00 96.38 85 LEU A O 1
ATOM 642 N N . TYR A 1 86 ? 6.239 -3.138 -0.808 1.00 95.81 86 TYR A N 1
ATOM 643 C CA . TYR A 1 86 ? 7.043 -2.655 0.311 1.00 95.81 86 TYR A CA 1
ATOM 644 C C . TYR A 1 86 ? 6.587 -1.246 0.721 1.00 95.81 86 TYR A C 1
ATOM 646 O O . TYR A 1 86 ? 7.285 -0.257 0.481 1.00 95.81 86 TYR A O 1
ATOM 654 N N . PRO A 1 87 ? 5.386 -1.120 1.313 1.00 94.81 87 PRO A N 1
ATOM 655 C CA . PRO A 1 87 ? 4.898 0.167 1.780 1.00 94.81 87 PRO A CA 1
ATOM 656 C C . PRO A 1 87 ? 5.755 0.677 2.944 1.00 94.81 87 PRO A C 1
ATOM 658 O O . PRO A 1 87 ? 6.218 -0.098 3.779 1.00 94.81 87 PRO A O 1
ATOM 661 N N . VAL A 1 88 ? 5.902 2.001 3.044 1.00 95.12 88 VAL A N 1
ATOM 662 C CA . VAL A 1 88 ? 6.647 2.654 4.142 1.00 95.12 88 VAL A CA 1
ATOM 663 C C . VAL A 1 88 ? 6.034 2.330 5.511 1.00 95.12 88 VAL A C 1
ATOM 665 O O . VAL A 1 88 ? 6.745 2.200 6.502 1.00 95.12 88 VAL A O 1
ATOM 668 N N . GLY A 1 89 ? 4.708 2.178 5.563 1.00 93.81 89 GLY A N 1
ATOM 669 C CA . GLY A 1 89 ? 3.983 1.692 6.733 1.00 93.81 89 GLY A CA 1
ATOM 670 C C . GLY A 1 89 ? 3.227 0.412 6.400 1.00 93.81 89 GLY A C 1
ATOM 671 O O . GLY A 1 89 ? 2.482 0.365 5.425 1.00 93.81 89 GLY A O 1
ATOM 672 N N . ILE A 1 90 ? 3.376 -0.619 7.231 1.00 94.88 90 ILE A N 1
ATOM 673 C CA . ILE A 1 90 ? 2.678 -1.905 7.051 1.00 94.88 90 ILE A CA 1
ATOM 674 C C . ILE A 1 90 ? 1.162 -1.730 7.248 1.00 94.88 90 ILE A C 1
ATOM 676 O O . ILE A 1 90 ? 0.358 -2.401 6.594 1.00 94.88 90 ILE A O 1
ATOM 680 N N . THR A 1 91 ? 0.766 -0.791 8.113 1.00 96.38 91 THR A N 1
ATOM 681 C CA . THR A 1 91 ? -0.628 -0.493 8.450 1.00 96.38 91 THR A CA 1
ATOM 682 C C . THR A 1 91 ? -0.874 1.006 8.595 1.00 96.38 91 THR A C 1
ATOM 684 O O . THR A 1 91 ? 0.003 1.731 9.062 1.00 96.38 91 THR A O 1
ATOM 687 N N . VAL A 1 92 ? -2.091 1.460 8.292 1.00 95.94 92 VAL A N 1
ATOM 688 C CA . VAL A 1 92 ? -2.567 2.818 8.604 1.00 95.94 92 VAL A CA 1
ATOM 689 C C . VAL A 1 92 ? -3.693 2.729 9.619 1.00 95.94 92 VAL A C 1
ATOM 691 O O . VAL A 1 92 ? -4.627 1.952 9.442 1.00 95.94 92 VAL A O 1
ATOM 694 N N . GLN A 1 93 ? -3.616 3.542 10.668 1.00 96.81 93 GLN A N 1
ATOM 695 C CA . GLN A 1 93 ? -4.598 3.576 11.747 1.00 96.81 93 GLN A CA 1
ATOM 696 C C . GLN A 1 93 ? -5.436 4.851 11.676 1.00 96.81 93 GLN A C 1
ATOM 698 O O . GLN A 1 93 ? -4.929 5.930 11.358 1.00 96.81 93 GLN A O 1
ATOM 703 N N . ARG A 1 94 ? -6.731 4.733 11.968 1.00 95.81 94 ARG A N 1
ATOM 704 C CA . ARG A 1 94 ? -7.681 5.845 12.038 1.00 95.81 94 ARG A CA 1
ATOM 705 C C . ARG A 1 94 ? -8.646 5.634 13.195 1.00 95.81 94 ARG A C 1
ATOM 707 O O . ARG A 1 94 ? -9.052 4.512 13.468 1.00 95.81 94 ARG A O 1
ATOM 714 N N . TYR A 1 95 ? -9.052 6.740 13.806 1.00 97.12 95 TYR A N 1
ATOM 715 C CA . TYR A 1 95 ? -10.113 6.786 14.803 1.00 97.12 95 TYR A CA 1
ATOM 716 C C . TYR A 1 95 ? -11.255 7.636 14.236 1.00 97.12 95 TYR A C 1
ATOM 718 O O . TYR A 1 95 ? -11.048 8.830 13.997 1.00 97.12 95 TYR A O 1
ATOM 726 N N . PRO A 1 96 ? -12.438 7.061 13.964 1.00 96.38 96 PRO A N 1
ATOM 727 C CA . PRO A 1 96 ? -13.592 7.820 13.506 1.00 96.38 96 PRO A CA 1
ATOM 728 C C . PRO A 1 96 ? -13.982 8.888 14.534 1.00 96.38 96 PRO A C 1
ATOM 730 O O . PRO A 1 96 ? -14.161 8.590 15.716 1.00 96.38 96 PRO A O 1
ATOM 733 N N . ALA A 1 97 ? -14.125 10.137 14.086 1.00 96.81 97 ALA A N 1
ATOM 734 C CA . ALA A 1 97 ? -14.553 11.251 14.939 1.00 96.81 97 ALA A CA 1
ATOM 735 C C . ALA A 1 97 ? -16.053 11.189 15.289 1.00 96.81 97 ALA A C 1
ATOM 737 O O . ALA A 1 97 ? -16.494 11.803 16.264 1.00 96.81 97 ALA A O 1
ATOM 738 N N . THR A 1 98 ? -16.816 10.430 14.508 1.00 96.94 98 THR A N 1
ATOM 739 C CA . THR A 1 98 ? -18.244 10.141 14.659 1.00 96.94 98 THR A CA 1
ATOM 740 C C . THR A 1 98 ? -18.491 8.678 14.312 1.00 96.94 98 THR A C 1
ATOM 742 O O . THR A 1 98 ? -17.620 8.022 13.740 1.00 96.94 98 THR A O 1
ATOM 745 N N . ASP A 1 99 ? -19.682 8.179 14.625 1.00 96.62 99 ASP A N 1
ATOM 746 C CA . ASP A 1 99 ? -20.132 6.884 14.124 1.00 96.62 99 ASP A CA 1
ATOM 747 C C . ASP A 1 99 ? -20.128 6.886 12.588 1.00 96.62 99 ASP A C 1
ATOM 749 O O . ASP A 1 99 ? -20.559 7.857 11.960 1.00 96.62 99 ASP A O 1
ATOM 753 N N . VAL A 1 100 ? -19.634 5.805 11.985 1.00 96.44 100 VAL A N 1
ATOM 754 C CA . VAL A 1 100 ? -19.573 5.625 10.527 1.00 96.44 100 VAL A CA 1
ATOM 755 C C . VAL A 1 100 ? -20.140 4.266 10.139 1.00 96.44 100 VAL A C 1
ATOM 757 O O . VAL A 1 100 ? -19.995 3.295 10.875 1.00 96.44 100 VAL A O 1
ATOM 760 N N . VAL A 1 101 ? -20.788 4.181 8.978 1.00 96.38 101 VAL A N 1
ATOM 761 C CA . VAL A 1 101 ? -21.277 2.910 8.429 1.00 96.38 101 VAL A CA 1
ATOM 762 C C . VAL A 1 101 ? -20.397 2.516 7.246 1.00 96.38 101 VAL A C 1
ATOM 764 O O . VAL A 1 101 ? -20.297 3.261 6.274 1.00 96.38 101 VAL A O 1
ATOM 767 N N . LEU A 1 102 ? -19.755 1.351 7.328 1.00 93.06 102 LEU A N 1
ATOM 768 C CA . LEU A 1 102 ? -18.907 0.769 6.286 1.00 93.06 102 LEU A CA 1
ATOM 769 C C . LEU A 1 102 ? -19.550 -0.535 5.810 1.00 93.06 102 LEU A C 1
ATOM 771 O O . LEU A 1 102 ? -19.702 -1.448 6.608 1.00 93.06 102 LEU A O 1
ATOM 775 N N . HIS A 1 103 ? -19.956 -0.625 4.539 1.00 90.94 103 HIS A N 1
ATOM 776 C CA . HIS A 1 103 ? -20.613 -1.821 3.971 1.00 90.94 103 HIS A CA 1
ATOM 777 C C . HIS A 1 103 ? -21.690 -2.437 4.883 1.00 90.94 103 HIS A C 1
ATOM 779 O O . HIS A 1 103 ? -21.679 -3.628 5.179 1.00 90.94 103 HIS A O 1
ATOM 785 N N . ASN A 1 104 ? -22.632 -1.602 5.332 1.00 94.25 104 ASN A N 1
ATOM 786 C CA . ASN A 1 104 ? -23.733 -1.996 6.217 1.00 94.25 104 ASN A CA 1
ATOM 787 C C . ASN A 1 104 ? -23.320 -2.404 7.649 1.00 94.25 104 ASN A C 1
ATOM 789 O O . ASN A 1 104 ? -24.155 -2.869 8.420 1.00 94.25 104 ASN A O 1
ATOM 793 N N . TYR A 1 105 ? -22.060 -2.181 8.034 1.00 95.75 105 TYR A N 1
ATOM 794 C CA . TYR A 1 105 ? -21.556 -2.359 9.393 1.00 95.75 105 TYR A CA 1
ATOM 795 C C . TYR A 1 105 ? -21.362 -1.008 10.086 1.00 95.75 105 TYR A C 1
ATOM 797 O O . TYR A 1 105 ? -20.695 -0.119 9.554 1.00 95.75 105 TYR A O 1
ATOM 805 N N . ARG A 1 106 ? -21.926 -0.838 11.286 1.00 96.38 106 ARG A N 1
ATOM 806 C CA . ARG A 1 106 ? -21.783 0.394 12.076 1.00 96.38 106 ARG A CA 1
ATOM 807 C C . ARG A 1 106 ? -20.523 0.326 12.937 1.00 96.38 106 ARG A C 1
ATOM 809 O O . ARG A 1 106 ? -20.426 -0.503 13.834 1.00 96.38 106 ARG A O 1
ATOM 816 N N . VAL A 1 107 ? -19.595 1.244 12.696 1.00 96.88 107 VAL A N 1
ATOM 817 C CA . VAL A 1 107 ? -18.387 1.455 13.495 1.00 96.88 107 VAL A CA 1
ATOM 818 C C . VAL A 1 107 ? -18.609 2.662 14.414 1.00 96.88 107 VAL A C 1
ATOM 820 O O . VAL A 1 107 ? -18.778 3.778 13.913 1.00 96.88 107 VAL A O 1
ATOM 823 N N . PRO A 1 108 ? -18.617 2.480 15.744 1.00 97.44 108 PRO A N 1
ATOM 824 C CA . PRO A 1 108 ? -18.771 3.582 16.688 1.00 97.44 108 PRO A CA 1
ATOM 825 C C . PRO A 1 108 ? -17.604 4.574 16.654 1.00 97.44 108 PRO A C 1
ATOM 827 O O . PRO A 1 108 ? -16.453 4.203 16.385 1.00 97.44 108 PRO A O 1
ATOM 830 N N . LYS A 1 109 ? -17.886 5.828 17.015 1.00 97.69 109 LYS A N 1
ATOM 831 C CA . LYS A 1 109 ? -16.879 6.864 17.276 1.00 97.69 109 LYS A CA 1
ATOM 832 C C . LYS A 1 109 ? -15.764 6.341 18.189 1.00 97.69 109 LYS A C 1
ATOM 834 O O . LYS A 1 109 ? -16.026 5.691 19.196 1.00 97.69 109 LYS A O 1
ATOM 839 N N . GLY A 1 110 ? -14.518 6.688 17.867 1.00 96.06 110 GLY A N 1
ATOM 840 C CA . GLY A 1 110 ? -13.349 6.350 18.685 1.00 96.06 110 GLY A CA 1
ATOM 841 C C . GLY A 1 110 ? -12.872 4.899 18.564 1.00 96.0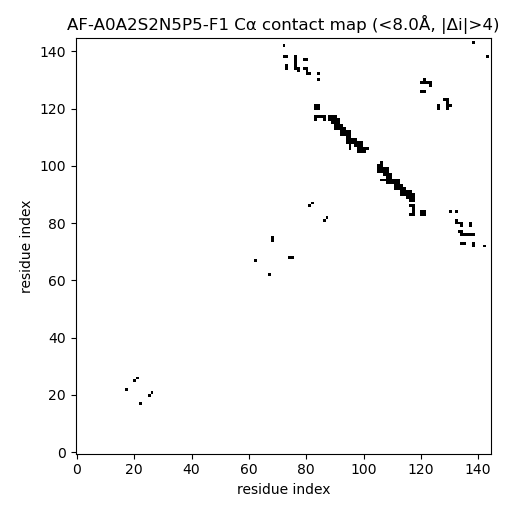6 110 GLY A C 1
ATOM 842 O O . GLY A 1 110 ? -11.906 4.532 19.223 1.00 96.06 110 GLY A O 1
ATOM 843 N N . THR A 1 111 ? -13.491 4.086 17.706 1.00 97.06 111 THR A N 1
ATOM 844 C CA . THR A 1 111 ? -13.011 2.728 17.411 1.00 97.06 111 THR A CA 1
ATOM 845 C C . THR A 1 111 ? -11.702 2.776 16.614 1.00 97.06 111 THR A C 1
ATOM 847 O O . THR A 1 111 ? -11.591 3.543 15.660 1.00 97.06 111 THR A O 1
ATOM 850 N N . LEU A 1 112 ? -10.707 1.955 16.968 1.00 96.38 112 LEU A N 1
ATOM 851 C CA . LEU A 1 112 ? -9.483 1.822 16.172 1.00 96.38 112 LEU A CA 1
ATOM 852 C C . LEU A 1 112 ? -9.781 1.071 14.866 1.00 96.38 112 LEU A C 1
ATOM 854 O O . LEU A 1 112 ? -10.013 -0.135 14.868 1.00 96.38 112 LEU A O 1
ATOM 858 N N . CYS A 1 113 ? -9.711 1.778 13.743 1.00 95.19 113 CYS A N 1
ATOM 859 C CA . CYS A 1 113 ? -9.771 1.202 12.406 1.00 95.19 113 CYS A CA 1
ATOM 860 C C . CYS A 1 113 ? -8.356 1.079 11.840 1.00 95.19 113 CYS A C 1
ATOM 862 O O . CYS A 1 113 ? -7.690 2.091 11.608 1.00 95.19 113 CYS A O 1
ATOM 864 N N . GLN A 1 114 ? -7.906 -0.148 11.585 1.00 95.50 114 GLN A N 1
ATOM 865 C CA . GLN A 1 114 ? -6.588 -0.415 11.017 1.00 95.50 114 GLN A CA 1
ATOM 866 C C . GLN A 1 114 ? -6.708 -0.996 9.608 1.00 95.50 114 GLN A C 1
ATOM 868 O O . GLN A 1 114 ? -7.383 -1.995 9.387 1.00 95.50 114 GLN A O 1
ATOM 873 N N . VAL A 1 115 ? -6.012 -0.378 8.658 1.00 94.81 115 VAL A N 1
ATOM 874 C CA . VAL A 1 115 ? -5.938 -0.810 7.262 1.00 94.81 115 VAL A CA 1
ATOM 875 C C . VAL A 1 115 ? -4.570 -1.435 7.019 1.00 94.81 115 VAL A C 1
ATOM 877 O O . VAL A 1 115 ? -3.548 -0.762 7.161 1.00 94.81 115 VAL A O 1
ATOM 880 N N . ALA A 1 116 ? -4.537 -2.718 6.659 1.00 95.94 116 ALA A N 1
ATOM 881 C CA . ALA A 1 116 ? -3.303 -3.468 6.436 1.00 95.94 116 ALA A CA 1
ATOM 882 C C . ALA A 1 116 ? -2.775 -3.277 5.005 1.00 95.94 116 ALA A C 1
ATOM 884 O O . ALA A 1 116 ? -3.033 -4.098 4.127 1.00 95.94 116 ALA A O 1
ATOM 885 N N . LEU A 1 117 ? -2.021 -2.197 4.771 1.00 95.94 117 LEU A N 1
ATOM 886 C CA . LEU A 1 117 ? -1.447 -1.863 3.461 1.00 95.94 117 LEU A CA 1
ATOM 887 C C . LEU A 1 117 ? -0.652 -3.026 2.853 1.00 95.94 117 LEU A C 1
ATOM 889 O O . LEU A 1 117 ? -0.853 -3.352 1.686 1.00 95.94 117 LEU A O 1
ATOM 893 N N . TYR A 1 118 ? 0.196 -3.681 3.652 1.00 95.19 118 TYR A N 1
ATOM 894 C CA . TYR A 1 118 ? 1.034 -4.791 3.183 1.00 95.19 118 TYR A CA 1
ATOM 895 C C . TYR A 1 118 ? 0.214 -5.986 2.673 1.00 95.19 118 TYR A C 1
ATOM 897 O O . TYR A 1 118 ? 0.531 -6.553 1.627 1.00 95.19 118 TYR A O 1
ATOM 905 N N . ALA A 1 119 ? -0.850 -6.348 3.398 1.00 95.62 119 ALA A N 1
ATOM 906 C CA . ALA A 1 119 ? -1.722 -7.463 3.039 1.00 95.62 119 ALA A CA 1
ATOM 907 C C . ALA A 1 119 ? -2.615 -7.112 1.840 1.00 95.62 119 ALA A C 1
ATOM 909 O O . ALA A 1 119 ? -2.723 -7.895 0.903 1.00 95.62 119 ALA A O 1
ATOM 910 N N . MET A 1 120 ? -3.195 -5.906 1.821 1.00 95.44 120 MET A N 1
ATOM 911 C CA . MET A 1 120 ? -4.013 -5.441 0.695 1.00 95.44 120 MET A CA 1
ATOM 912 C C . MET A 1 120 ? -3.213 -5.367 -0.606 1.00 95.44 120 MET A C 1
ATOM 914 O O . MET A 1 120 ? -3.720 -5.746 -1.658 1.00 95.44 120 MET A O 1
ATOM 918 N N . GLY A 1 121 ? -1.951 -4.930 -0.535 1.00 95.44 121 GLY A 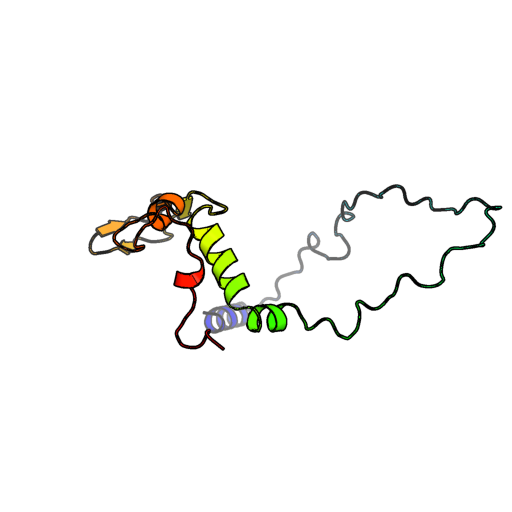N 1
ATOM 919 C CA . GLY A 1 121 ? -1.045 -4.920 -1.680 1.00 95.44 121 GLY A CA 1
ATOM 920 C C . GLY A 1 121 ? -0.818 -6.308 -2.285 1.00 95.44 121 GLY A C 1
ATOM 921 O O . GLY A 1 121 ? -0.449 -6.385 -3.450 1.00 95.44 121 GLY A O 1
ATOM 922 N N . ARG A 1 122 ? -1.077 -7.388 -1.536 1.00 96.50 122 ARG A N 1
ATOM 923 C CA . ARG A 1 122 ? -0.916 -8.792 -1.949 1.00 96.50 122 ARG A CA 1
ATOM 924 C C . ARG A 1 122 ? -2.235 -9.542 -2.141 1.00 96.50 122 ARG A C 1
ATOM 926 O O . ARG A 1 122 ? -2.230 -10.758 -2.301 1.00 96.50 122 ARG A O 1
ATOM 933 N N . CYS A 1 123 ? -3.365 -8.842 -2.127 1.00 96.44 123 CYS A N 1
ATOM 934 C CA . CYS A 1 123 ? -4.662 -9.477 -2.311 1.00 96.44 123 CYS A CA 1
ATOM 935 C C . CYS A 1 123 ? -4.804 -10.004 -3.756 1.00 96.44 123 CYS A C 1
ATO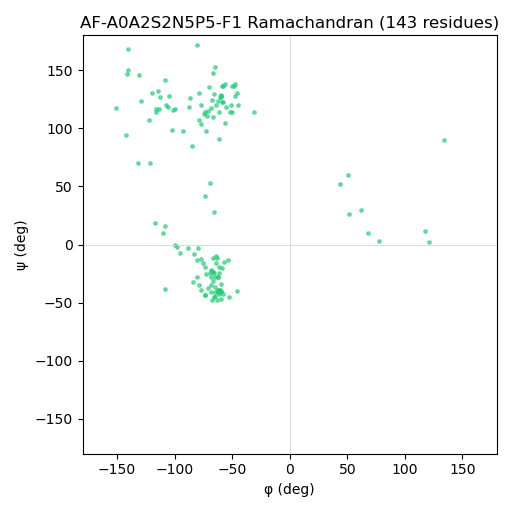M 937 O O . CYS A 1 123 ? -4.793 -9.182 -4.679 1.00 96.44 123 CYS A O 1
ATOM 939 N N . PRO A 1 124 ? -4.954 -11.326 -3.982 1.00 96.00 124 PRO A N 1
ATOM 940 C CA . PRO A 1 124 ? -5.074 -11.896 -5.326 1.00 96.00 124 PRO A CA 1
ATOM 941 C C . PRO A 1 124 ? -6.365 -11.476 -6.042 1.00 96.00 124 PRO A C 1
ATOM 943 O O . PRO A 1 124 ? -6.382 -11.429 -7.269 1.00 96.00 124 PRO A O 1
ATOM 946 N N . ASP A 1 125 ? -7.406 -11.104 -5.291 1.00 95.94 125 ASP A N 1
ATOM 947 C CA . ASP A 1 125 ? -8.671 -10.601 -5.845 1.00 95.94 125 ASP A CA 1
ATOM 948 C C . ASP A 1 125 ? -8.508 -9.226 -6.515 1.00 95.94 125 ASP A C 1
ATOM 950 O O . ASP A 1 125 ? -9.316 -8.834 -7.354 1.00 95.94 125 ASP A O 1
ATOM 954 N N . VAL A 1 126 ? -7.459 -8.483 -6.141 1.00 94.38 126 VAL A N 1
ATOM 955 C CA . VAL A 1 126 ? -7.160 -7.140 -6.662 1.00 94.38 126 VAL A CA 1
ATOM 956 C C . VAL A 1 126 ? -5.942 -7.157 -7.587 1.00 94.38 126 VAL A C 1
ATOM 958 O O . VAL A 1 126 ? -5.922 -6.455 -8.598 1.00 94.38 126 VAL A O 1
ATOM 961 N N . PHE A 1 127 ? -4.918 -7.949 -7.258 1.00 95.00 127 PHE A N 1
ATOM 962 C CA . PHE A 1 127 ? -3.653 -8.011 -7.984 1.00 95.00 127 PHE A CA 1
ATOM 963 C C . PHE A 1 127 ? -3.369 -9.439 -8.468 1.00 95.00 127 PHE A C 1
ATOM 965 O O . PHE A 1 127 ? -2.978 -10.286 -7.663 1.00 95.00 127 PHE A O 1
ATOM 972 N N . PRO A 1 128 ? -3.488 -9.716 -9.780 1.00 93.62 128 PRO A N 1
ATOM 973 C CA . PRO A 1 128 ? -3.042 -10.981 -10.352 1.00 93.62 128 PRO A CA 1
ATOM 974 C C . PRO A 1 128 ? -1.545 -11.194 -10.102 1.00 93.62 128 PRO A C 1
ATOM 976 O O . PRO A 1 128 ? -0.756 -10.269 -10.283 1.00 93.62 128 PRO A O 1
ATOM 979 N N . GLN A 1 129 ? -1.151 -12.413 -9.717 1.00 95.44 129 GLN A N 1
ATOM 980 C CA . GLN A 1 129 ? 0.232 -12.743 -9.324 1.00 95.44 129 GLN A CA 1
ATOM 981 C C . GLN A 1 129 ? 0.784 -11.757 -8.268 1.00 95.44 129 GLN A C 1
ATOM 983 O O . GLN A 1 129 ? 1.791 -11.092 -8.509 1.00 95.44 129 GLN A O 1
ATOM 988 N N . PRO A 1 130 ? 0.147 -11.646 -7.088 1.00 95.81 130 PRO A N 1
ATOM 989 C CA . PRO A 1 130 ? 0.378 -10.541 -6.156 1.00 95.81 130 PRO A CA 1
ATOM 990 C C . PRO A 1 130 ? 1.813 -10.447 -5.621 1.00 95.81 130 PRO A C 1
ATOM 992 O O . PRO A 1 130 ? 2.271 -9.349 -5.321 1.00 95.81 130 PRO A O 1
ATOM 995 N N . GLU A 1 131 ? 2.544 -11.557 -5.529 1.00 95.56 131 GLU A N 1
ATOM 996 C CA . GLU A 1 131 ? 3.945 -11.564 -5.076 1.00 95.56 131 GLU A CA 1
ATOM 997 C C . GLU A 1 131 ? 4.943 -11.162 -6.174 1.00 95.56 131 GLU A C 1
ATOM 999 O O . GLU A 1 131 ? 6.108 -10.885 -5.893 1.00 95.56 131 GLU A O 1
ATOM 1004 N N . ARG A 1 132 ? 4.511 -11.116 -7.439 1.00 96.94 132 ARG A N 1
ATOM 1005 C CA . ARG A 1 132 ? 5.376 -10.734 -8.552 1.00 96.94 132 ARG A CA 1
ATOM 1006 C C . ARG A 1 132 ? 5.529 -9.216 -8.587 1.00 96.94 132 ARG A C 1
ATOM 1008 O O . ARG A 1 132 ? 4.543 -8.481 -8.573 1.00 96.94 132 ARG A O 1
ATOM 1015 N N . TYR A 1 133 ? 6.773 -8.754 -8.681 1.00 96.81 133 TYR A N 1
ATOM 1016 C CA . TYR A 1 133 ? 7.069 -7.363 -9.009 1.00 96.81 133 TYR A CA 1
ATOM 1017 C C . TYR A 1 133 ? 6.817 -7.131 -10.502 1.00 96.81 133 TYR A C 1
ATOM 1019 O O . TYR A 1 133 ? 7.520 -7.688 -11.348 1.00 96.81 133 TYR A O 1
ATOM 1027 N N . ASP A 1 134 ? 5.805 -6.329 -10.820 1.00 95.44 134 ASP A N 1
ATOM 1028 C CA . ASP A 1 134 ? 5.437 -5.996 -12.194 1.00 95.44 134 ASP A CA 1
ATOM 1029 C C . ASP A 1 134 ? 4.996 -4.520 -12.321 1.00 95.44 134 ASP A C 1
ATOM 1031 O O . ASP A 1 134 ? 3.831 -4.183 -12.092 1.00 95.44 134 ASP A O 1
ATOM 1035 N N . PRO A 1 135 ? 5.923 -3.609 -12.680 1.00 94.62 135 PRO A N 1
ATOM 1036 C CA . PRO A 1 135 ? 5.618 -2.196 -12.895 1.00 94.62 135 PRO A CA 1
ATOM 1037 C C . PRO A 1 135 ? 4.634 -1.952 -14.038 1.00 94.62 135 PRO A C 1
ATOM 1039 O O . PRO A 1 135 ? 3.901 -0.967 -13.998 1.00 94.62 135 PRO A O 1
ATOM 1042 N N . TRP A 1 136 ? 4.581 -2.838 -15.037 1.00 93.44 136 TRP A N 1
ATOM 1043 C CA . TRP A 1 136 ? 3.761 -2.648 -16.237 1.00 93.44 136 TRP A CA 1
ATOM 1044 C C . TRP A 1 136 ? 2.270 -2.547 -15.920 1.00 93.44 136 TRP A C 1
ATOM 1046 O O . TRP A 1 136 ? 1.527 -1.877 -16.628 1.00 93.44 136 TRP A O 1
ATOM 1056 N N . ARG A 1 137 ? 1.845 -3.116 -14.792 1.00 92.31 137 ARG A N 1
ATOM 1057 C CA . ARG A 1 137 ? 0.462 -3.080 -14.308 1.00 92.31 137 ARG A CA 1
ATOM 1058 C C . ARG A 1 137 ? -0.055 -1.679 -13.960 1.00 92.31 137 ARG A C 1
ATOM 1060 O O . ARG A 1 137 ? -1.260 -1.495 -13.815 1.00 92.31 137 ARG A O 1
ATOM 1067 N N . TRP A 1 138 ? 0.836 -0.699 -13.800 1.00 92.12 138 TRP A N 1
ATOM 1068 C CA . TRP A 1 138 ? 0.479 0.695 -13.517 1.00 92.12 138 TRP A CA 1
ATOM 1069 C C . TRP A 1 138 ? 0.510 1.605 -14.744 1.00 92.12 138 TRP A C 1
ATOM 1071 O O . TRP A 1 138 ? 0.251 2.801 -14.585 1.00 92.12 138 TRP A O 1
ATOM 1081 N N . LEU A 1 139 ? 0.850 1.073 -15.920 1.00 90.31 139 LEU A N 1
ATOM 1082 C CA . LEU A 1 139 ? 0.812 1.820 -17.170 1.00 90.31 139 LEU A CA 1
ATOM 1083 C C . LEU A 1 139 ? -0.587 1.739 -17.777 1.00 90.31 139 LEU A C 1
ATOM 1085 O O . LEU A 1 139 ? -1.145 0.654 -17.943 1.00 90.31 139 LEU A O 1
ATOM 1089 N N . GLY A 1 140 ? -1.167 2.899 -18.077 1.00 80.31 140 GLY A N 1
ATOM 1090 C CA . GLY A 1 140 ? -2.405 2.990 -18.837 1.00 80.31 140 GLY A CA 1
ATOM 1091 C C . GLY A 1 140 ? -2.168 2.853 -20.341 1.00 80.31 140 GLY A C 1
ATOM 1092 O O . GLY A 1 140 ? -1.038 2.897 -20.823 1.00 80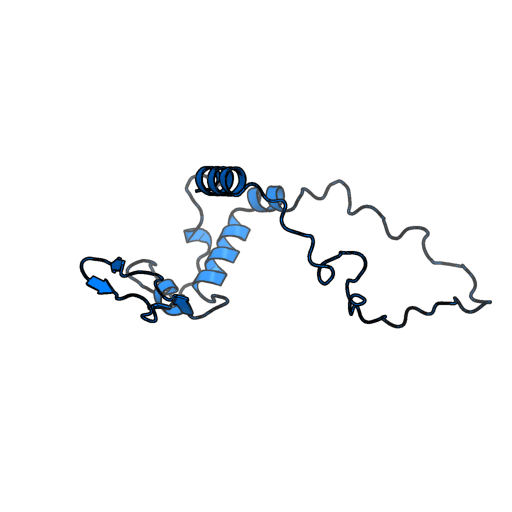.31 140 GLY A O 1
ATOM 1093 N N . LYS A 1 141 ? -3.265 2.757 -21.099 1.00 60.91 141 LYS A N 1
ATOM 1094 C CA . LYS A 1 141 ? -3.254 2.745 -22.573 1.00 60.91 141 LYS A CA 1
ATOM 1095 C C . LYS A 1 141 ? -2.674 4.037 -23.181 1.00 60.91 141 LYS A C 1
ATOM 1097 O O . LYS A 1 141 ? -2.254 4.023 -24.329 1.00 60.91 141 LYS A O 1
ATOM 1102 N N . ASP A 1 142 ? -2.630 5.112 -22.393 1.00 58.62 142 ASP A N 1
ATOM 1103 C CA . ASP A 1 142 ? -2.118 6.432 -22.777 1.00 58.62 142 ASP A CA 1
ATOM 1104 C C . ASP A 1 142 ? -0.639 6.654 -22.388 1.00 58.62 142 ASP A C 1
ATOM 1106 O O . ASP A 1 142 ? -0.050 7.660 -22.771 1.00 58.62 142 ASP A O 1
ATOM 1110 N N . ASP A 1 143 ? -0.027 5.728 -21.636 1.00 59.47 143 ASP A N 1
ATOM 1111 C CA . ASP A 1 143 ? 1.354 5.847 -21.132 1.00 59.47 143 ASP A CA 1
ATOM 1112 C C . ASP A 1 143 ? 2.383 5.092 -22.001 1.00 59.47 143 ASP A C 1
ATOM 1114 O O . ASP A 1 143 ? 3.585 5.121 -21.721 1.00 59.47 143 ASP A O 1
ATOM 1118 N N . THR A 1 144 ? 1.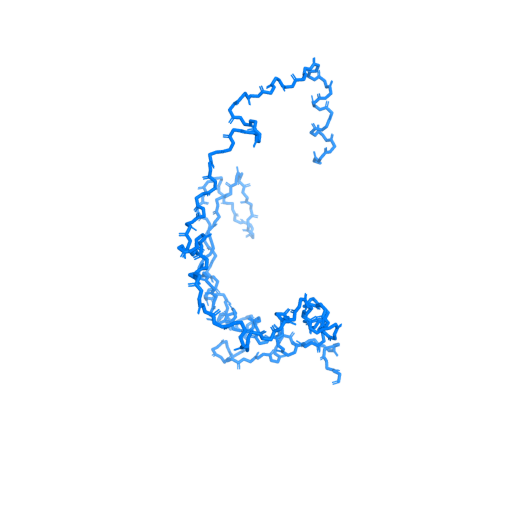924 4.395 -23.046 1.00 46.62 144 THR A N 1
ATOM 1119 C CA . THR A 1 144 ? 2.769 3.764 -24.066 1.00 46.62 144 THR A CA 1
ATOM 1120 C C . THR A 1 144 ? 2.955 4.736 -25.229 1.00 46.62 144 THR A C 1
ATOM 1122 O O . THR A 1 144 ? 2.070 4.849 -26.079 1.00 46.62 144 THR A O 1
ATOM 1125 N N . VAL A 1 145 ? 4.082 5.449 -25.239 1.00 44.38 145 VAL A N 1
ATOM 1126 C CA . VAL A 1 145 ? 4.552 6.268 -26.372 1.00 44.38 145 VAL A CA 1
ATOM 1127 C C . VAL A 1 145 ? 5.599 5.489 -27.151 1.00 44.38 145 VAL A C 1
ATOM 1129 O O . VAL A 1 145 ? 6.484 4.902 -26.486 1.00 44.38 145 VAL A O 1
#

Radius of gyration: 27.48 Å; Cα contacts (8 Å, |Δi|>4): 97; chains: 1; bounding box: 72×55×50 Å

Secondary structure (DSSP, 8-state):
-HHHHHHHHHHT-------GGG-GGG------------SSPPTT----S--S---SS--TT---HHHHHHH-HHHHHHHHHHHHHS-SSS-EEE--SS-EEETTEEE-TT--EEE-HHHHTT-TTTSSSTTS--GGGG--TTS--

Nearest PDB structures (foldseek):
  5vce-assembly1_A  TM=8.826E-01  e=7.759E-05  Homo sapiens
  1h5z-assembly1_A  TM=7.912E-01  e=9.316E-05  Mycobacterium tuberculosis
  1ea1-assembly1_A  TM=7.857E-01  e=1.714E-04  Mycobacterium tuberculosis
  3ejb-assembly3_F  TM=7.324E-01  e=3.786E-04  Bacillus subtilis
  8fbc-assembly2_B  TM=6.596E-01  e=6.965E-04  metagenome

InterPro domains:
  IPR001128 Cytochrome P450 [PF00067] (67-141)
  IPR002403 Cytochrome P450, E-class, group IV [PR00465] (72-88)
  IPR002403 Cytochrome P450, E-class, group IV [PR00465] (121-139)
  IPR036396 Cytochrome P450 superfamily [G3DSA:1.10.630.10] (1-145)
  IPR036396 Cytochrome P450 superfamily [SSF48264] (1-140)
  IPR050479 Cytochrome P450, families 11 and 27 [PTHR24279] (55-143)

Mean predicted aligned error: 18.41 Å

Sequence (145 aa):
VQRALREELRAAGGDPKRDPKNDPKNAPNSGVPNWGVPKRVPEGVPNEGVPNGVPKRVPEAARPLPELLGALPLLKAAIKETLRLYPVGITVQRYPATDVVLHNYRVPKGTLCQVALYAMGRCPDVFPQPERYDPWRWLGKDDTV